Protein AF-A0A920JCT6-F1 (afdb_monomer_lite)

pLDDT: mean 88.77, std 11.72, range [46.16, 96.75]

Secondary structure (DSSP, 8-state):
-HHHHHT--GGGSS------HHHHHHHHHTTS-S------PBS-HHHHHHHHHS---PPP--SHHHHHHHHH-TTEEEEEEPTTSBTTB-S-EEEEEE-------TTS-HHHHHHHHHHHHHHHHHHHHH-TT-B-

Foldseek 3Di:
DLQVLVPHDCVVDPDDDDDDLQCQLVCCQVVVDVDDDDADKPPDPSQQCSCVNRVDDDAASDDPSSVCVQVVDVFKDKDWDDAPSHPNGRHIGIYIHGDDDDDDDPPDDPVVVVVVVVVVVVVVVVVCVVPVRIDD

Radius of gyration: 17.99 Å; chains: 1; bounding box: 40×35×46 Å

Sequence (136 aa):
MIEEALGWSRSDLKLAAELRSAETGQALCDNKIDAYFWLVGHPSGLTKETVSSCDAVIVEASGPGIAGLVRGNSFYRWANIPGGMYSGNPNDIKTFGVGATFVTSTRTSEEVIYQVVKTSSTTLTNSKNSIPHSVI

Structure (mmCIF, N/CA/C/O backbone):
data_AF-A0A920JCT6-F1
#
_entry.id   AF-A0A920JCT6-F1
#
loop_
_atom_site.group_PDB
_atom_site.id
_atom_site.type_symbol
_atom_site.label_atom_id
_atom_site.label_alt_id
_atom_site.label_comp_id
_atom_site.label_asym_id
_atom_site.label_entity_id
_atom_site.label_seq_id
_atom_site.pdbx_PDB_ins_code
_atom_site.Cartn_x
_atom_site.Cartn_y
_atom_site.Cartn_z
_atom_site.occupancy
_atom_site.B_iso_or_equiv
_atom_site.auth_seq_id
_atom_site.auth_comp_id
_atom_site.auth_asym_id
_atom_site.auth_atom_id
_atom_site.pdbx_PDB_model_num
ATOM 1 N N . MET A 1 1 ? -8.800 -9.017 -7.615 1.00 79.38 1 MET A N 1
ATOM 2 C CA . MET A 1 1 ? -9.501 -7.713 -7.458 1.00 79.38 1 MET A CA 1
ATOM 3 C C . MET A 1 1 ? -8.793 -6.636 -8.266 1.00 79.38 1 MET A C 1
ATOM 5 O O . MET A 1 1 ? -9.365 -6.135 -9.223 1.00 79.38 1 MET A O 1
ATOM 9 N N . ILE A 1 2 ? -7.547 -6.293 -7.914 1.00 87.38 2 ILE A N 1
ATOM 10 C CA . ILE A 1 2 ? -6.722 -5.370 -8.713 1.00 87.38 2 ILE A CA 1
ATOM 11 C C . ILE A 1 2 ? -6.305 -6.038 -10.024 1.00 87.38 2 ILE A C 1
ATOM 13 O O . ILE A 1 2 ? -6.304 -5.391 -11.065 1.00 87.38 2 ILE A O 1
ATOM 17 N N . GLU A 1 3 ? -6.019 -7.338 -9.981 1.00 89.88 3 GLU A N 1
ATOM 18 C CA . GLU A 1 3 ? -5.640 -8.130 -11.147 1.00 89.88 3 GLU A CA 1
ATOM 19 C C . GLU A 1 3 ? -6.756 -8.117 -12.196 1.00 89.88 3 GLU A C 1
ATOM 21 O O . GLU A 1 3 ? -6.584 -7.625 -13.306 1.00 89.88 3 GLU A O 1
ATOM 26 N N . GLU A 1 4 ? -7.962 -8.515 -11.797 1.00 89.62 4 GLU A N 1
ATOM 27 C CA . GLU A 1 4 ? -9.145 -8.482 -12.663 1.00 89.62 4 GLU A CA 1
ATOM 28 C C . GLU A 1 4 ? -9.446 -7.074 -13.194 1.00 89.62 4 GLU A C 1
ATOM 30 O O . GLU A 1 4 ? -9.732 -6.912 -14.379 1.00 89.62 4 GLU A O 1
ATOM 35 N N . ALA A 1 5 ? -9.336 -6.041 -12.347 1.00 90.12 5 ALA A N 1
ATOM 36 C CA . ALA A 1 5 ? -9.549 -4.654 -12.761 1.00 90.12 5 ALA A CA 1
ATOM 37 C C . ALA A 1 5 ? -8.558 -4.207 -13.849 1.00 90.12 5 ALA A C 1
ATOM 39 O O . ALA A 1 5 ? -8.890 -3.361 -14.676 1.00 90.12 5 ALA A O 1
ATOM 40 N N . LEU A 1 6 ? -7.355 -4.774 -13.855 1.00 90.06 6 LEU A N 1
ATOM 41 C CA . LEU A 1 6 ? -6.296 -4.497 -14.821 1.00 90.06 6 LEU A CA 1
ATOM 42 C C . LEU A 1 6 ? -6.249 -5.522 -15.973 1.00 90.06 6 LEU A C 1
ATOM 44 O O . LEU A 1 6 ? -5.401 -5.398 -16.851 1.00 90.06 6 LEU A O 1
ATOM 48 N N . GLY A 1 7 ? -7.159 -6.503 -16.004 1.00 90.94 7 GLY A N 1
ATOM 49 C CA . GLY A 1 7 ? -7.289 -7.473 -17.097 1.00 90.94 7 GLY A CA 1
ATOM 50 C C . GLY A 1 7 ? -6.297 -8.640 -17.066 1.00 90.94 7 GLY A C 1
ATOM 51 O O . GLY A 1 7 ? -6.049 -9.242 -18.106 1.00 90.94 7 GLY A O 1
ATOM 52 N N . TRP A 1 8 ? -5.738 -8.961 -15.900 1.00 91.94 8 TRP A N 1
ATOM 53 C CA . TRP A 1 8 ? -4.788 -10.058 -15.683 1.00 91.94 8 TRP A CA 1
ATOM 54 C C . TRP A 1 8 ? -5.215 -10.916 -14.485 1.00 91.94 8 TRP A C 1
ATOM 56 O O . TRP A 1 8 ? -6.183 -10.625 -13.779 1.00 91.94 8 TRP A O 1
ATOM 66 N N . SER A 1 9 ? -4.516 -12.020 -14.277 1.00 92.06 9 SER A N 1
ATOM 67 C CA . SER A 1 9 ? -4.809 -13.068 -13.308 1.00 92.06 9 SER A CA 1
ATOM 68 C C . SER A 1 9 ? -3.536 -13.518 -12.594 1.00 92.06 9 SER A C 1
ATOM 70 O O . SER A 1 9 ? -2.418 -13.238 -13.026 1.00 92.06 9 SER A O 1
ATOM 72 N N . ARG A 1 10 ? -3.680 -14.288 -11.509 1.00 89.69 10 ARG A N 1
ATOM 73 C CA . ARG A 1 10 ? -2.513 -14.835 -10.798 1.00 89.69 10 ARG A CA 1
ATOM 74 C C . ARG A 1 10 ? -1.667 -15.787 -11.651 1.00 89.69 10 ARG A C 1
ATOM 76 O O . ARG A 1 10 ? -0.486 -15.924 -11.360 1.00 89.69 10 ARG A O 1
ATOM 83 N N . SER A 1 11 ? -2.228 -16.421 -12.685 1.00 92.88 11 SER A N 1
ATOM 84 C CA . SER A 1 11 ? -1.459 -17.270 -13.610 1.00 92.88 11 SER A CA 1
ATOM 85 C C . SER A 1 11 ? -0.573 -16.484 -14.575 1.00 92.88 11 SER A C 1
ATOM 87 O O . SER A 1 11 ? 0.330 -17.071 -15.162 1.00 92.88 11 SER A O 1
ATOM 89 N N . ASP A 1 12 ? -0.793 -15.175 -14.711 1.00 93.12 12 ASP A N 1
ATOM 90 C CA . ASP A 1 12 ? 0.081 -14.298 -15.497 1.00 93.12 12 ASP A CA 1
ATOM 91 C C . ASP A 1 12 ? 1.355 -13.916 -14.719 1.00 93.12 12 ASP A C 1
ATOM 93 O O . ASP A 1 12 ? 2.314 -13.399 -15.291 1.00 93.12 12 ASP A 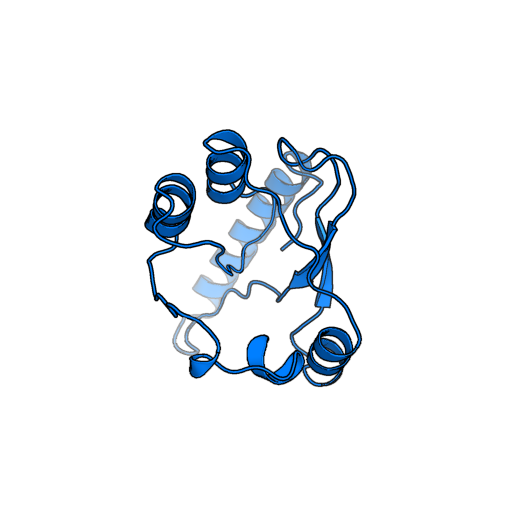O 1
ATOM 97 N N . LEU A 1 13 ? 1.391 -14.196 -13.410 1.00 91.94 13 LEU A N 1
ATOM 98 C CA . LEU A 1 13 ? 2.552 -13.994 -12.551 1.00 91.94 13 LEU A CA 1
ATOM 99 C C . LEU A 1 13 ? 3.411 -15.257 -12.504 1.00 91.94 13 LEU A C 1
ATOM 101 O O . LEU A 1 13 ? 2.918 -16.357 -12.261 1.00 91.94 13 LEU A O 1
ATOM 105 N N . LYS A 1 14 ? 4.734 -15.087 -12.610 1.00 94.44 14 LYS A N 1
ATOM 106 C CA . LYS A 1 14 ? 5.690 -16.180 -12.361 1.00 94.44 14 LYS A CA 1
ATOM 107 C C . LYS A 1 14 ? 5.576 -16.723 -10.931 1.00 94.44 14 LYS A C 1
ATOM 109 O O . LYS A 1 14 ? 5.787 -17.912 -10.701 1.00 94.44 14 LYS A O 1
ATOM 114 N N . LEU A 1 15 ? 5.271 -15.844 -9.978 1.00 92.06 15 LEU A N 1
ATOM 115 C CA . LEU A 1 15 ? 5.071 -16.168 -8.573 1.00 92.06 15 LEU A CA 1
ATOM 116 C C . LEU A 1 15 ? 4.004 -15.241 -7.982 1.00 92.06 15 LEU A C 1
ATOM 118 O O . LEU A 1 15 ? 4.175 -14.027 -7.966 1.00 92.06 15 LEU A O 1
ATOM 122 N N . ALA A 1 16 ? 2.932 -15.824 -7.450 1.00 91.75 16 ALA A N 1
ATOM 123 C CA . ALA A 1 16 ? 1.919 -15.123 -6.665 1.00 91.75 16 ALA A CA 1
ATOM 124 C C . ALA A 1 16 ? 2.055 -15.533 -5.189 1.00 91.75 16 ALA A C 1
ATOM 126 O O . ALA A 1 16 ? 1.343 -16.417 -4.712 1.00 91.75 16 ALA A O 1
ATOM 127 N N . ALA A 1 17 ? 3.035 -14.949 -4.495 1.00 91.25 17 ALA A N 1
ATOM 128 C CA . ALA A 1 17 ? 3.338 -15.283 -3.105 1.00 91.25 17 ALA A CA 1
ATOM 129 C C . ALA A 1 17 ? 2.361 -14.622 -2.118 1.00 91.25 17 ALA A C 1
ATOM 131 O O . ALA A 1 17 ? 1.936 -13.484 -2.309 1.00 91.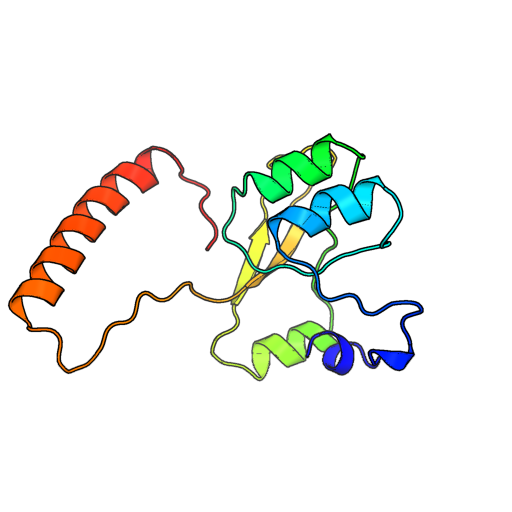25 17 ALA A O 1
ATOM 132 N N . GLU A 1 18 ? 2.068 -15.321 -1.021 1.00 91.62 18 GLU A N 1
ATOM 133 C CA . GLU A 1 18 ? 1.303 -14.799 0.114 1.00 91.62 18 GLU A CA 1
ATOM 134 C C . GLU A 1 18 ? 2.209 -14.792 1.344 1.00 91.62 18 GLU A C 1
ATOM 136 O O . GLU A 1 18 ? 2.464 -15.828 1.957 1.00 91.62 18 GLU A O 1
ATOM 141 N N . LEU A 1 19 ? 2.752 -13.617 1.660 1.00 93.31 19 LEU A N 1
ATOM 142 C CA . LEU A 1 19 ? 3.701 -13.418 2.753 1.00 93.31 19 LEU A CA 1
ATOM 143 C C . LEU A 1 19 ? 3.075 -12.567 3.849 1.00 93.31 19 LEU A C 1
ATOM 145 O O . LEU A 1 19 ? 2.161 -11.774 3.602 1.00 93.31 19 LEU A O 1
ATOM 149 N N . ARG A 1 20 ? 3.592 -12.687 5.072 1.00 92.94 20 ARG A N 1
ATOM 150 C CA . ARG A 1 20 ? 3.200 -11.763 6.135 1.00 92.94 20 ARG A CA 1
ATOM 151 C C . ARG A 1 20 ? 3.769 -10.383 5.833 1.00 92.94 20 ARG A C 1
ATOM 153 O O . ARG A 1 20 ? 4.887 -10.250 5.353 1.00 92.94 20 ARG A O 1
ATOM 160 N N . SER A 1 21 ? 3.035 -9.352 6.231 1.00 89.62 21 SER A N 1
ATOM 161 C CA . SER A 1 21 ? 3.446 -7.945 6.183 1.00 89.62 21 SER A CA 1
ATOM 162 C C . SER A 1 21 ? 4.892 -7.678 6.635 1.00 89.62 21 SER A C 1
ATOM 164 O O . SER A 1 21 ? 5.588 -6.874 6.028 1.00 89.62 21 SER A O 1
ATOM 166 N N . ALA A 1 22 ? 5.360 -8.354 7.686 1.00 90.88 22 ALA A N 1
ATOM 167 C CA . ALA A 1 22 ? 6.720 -8.181 8.202 1.00 90.88 22 ALA A CA 1
ATOM 168 C C . ALA A 1 22 ? 7.814 -8.810 7.311 1.00 90.88 22 ALA A C 1
ATOM 170 O O . ALA A 1 22 ? 8.989 -8.520 7.488 1.00 90.88 22 ALA A O 1
ATOM 171 N N . GLU A 1 23 ? 7.444 -9.681 6.373 1.00 94.06 23 GLU A N 1
ATOM 172 C CA . GLU A 1 23 ? 8.364 -10.452 5.529 1.00 94.06 23 GLU A CA 1
ATOM 173 C C . GLU A 1 23 ? 8.483 -9.856 4.116 1.00 94.06 23 GLU A C 1
ATOM 175 O O . GLU A 1 23 ? 9.486 -10.081 3.439 1.00 94.06 23 GLU A O 1
ATOM 180 N N . THR A 1 24 ? 7.484 -9.089 3.656 1.00 94.19 24 THR A N 1
ATOM 181 C CA . THR A 1 24 ? 7.408 -8.603 2.265 1.00 94.19 24 THR A CA 1
ATOM 182 C C . THR A 1 24 ? 8.538 -7.648 1.904 1.00 94.19 24 THR A C 1
ATOM 184 O O . THR A 1 24 ? 9.085 -7.757 0.810 1.00 94.19 24 THR A O 1
ATOM 187 N N . GLY A 1 25 ? 8.920 -6.747 2.817 1.00 94.75 25 GLY A N 1
ATOM 188 C CA . GLY A 1 25 ? 10.013 -5.799 2.583 1.00 94.75 25 GLY A CA 1
ATOM 189 C C . GLY A 1 25 ? 11.348 -6.509 2.358 1.00 94.75 25 GLY A C 1
ATOM 190 O O . GLY A 1 25 ? 12.024 -6.260 1.364 1.00 94.75 25 GLY A O 1
ATOM 191 N N . GLN A 1 26 ? 11.678 -7.478 3.219 1.00 95.38 26 GLN A N 1
ATOM 192 C CA . GLN A 1 26 ? 12.888 -8.284 3.057 1.00 95.38 26 GLN A CA 1
ATOM 193 C C . GLN A 1 26 ? 12.824 -9.161 1.804 1.00 95.38 26 GLN A C 1
ATOM 195 O O . GLN A 1 26 ? 13.813 -9.275 1.092 1.00 95.38 26 GLN A O 1
ATOM 200 N N . ALA A 1 27 ? 11.674 -9.772 1.504 1.00 96.69 27 ALA A N 1
ATOM 201 C CA . ALA A 1 27 ? 11.521 -10.585 0.300 1.00 96.69 27 ALA A CA 1
ATOM 202 C C . ALA A 1 27 ? 11.737 -9.768 -0.984 1.00 96.69 27 ALA A C 1
ATOM 204 O O . ALA A 1 27 ? 12.341 -10.284 -1.925 1.00 96.69 27 ALA A O 1
ATOM 205 N N . LEU A 1 28 ? 11.283 -8.510 -1.010 1.00 96.56 28 LEU A N 1
ATOM 206 C CA . LEU A 1 28 ? 11.559 -7.582 -2.105 1.00 96.56 28 LEU A CA 1
ATOM 207 C C . LEU A 1 28 ? 13.059 -7.274 -2.187 1.00 96.56 28 LEU A C 1
ATOM 209 O O . LEU A 1 28 ? 13.666 -7.470 -3.235 1.00 96.56 28 LEU A O 1
ATOM 213 N N . CYS A 1 29 ? 13.678 -6.869 -1.076 1.00 95.88 29 CYS A N 1
ATOM 214 C CA . CYS A 1 29 ? 15.097 -6.507 -1.061 1.00 95.88 29 CYS A CA 1
ATOM 215 C C . CYS A 1 29 ? 16.043 -7.689 -1.357 1.00 95.88 29 CYS A C 1
ATOM 217 O O . CYS A 1 29 ? 17.113 -7.495 -1.929 1.00 95.88 29 CYS A O 1
ATOM 219 N N . ASP A 1 30 ? 15.637 -8.917 -1.029 1.00 96.69 30 ASP A N 1
ATOM 220 C CA . ASP A 1 30 ? 16.353 -10.156 -1.363 1.00 96.69 30 ASP A CA 1
ATOM 221 C C . ASP A 1 30 ? 16.138 -10.608 -2.823 1.00 96.69 30 ASP A C 1
ATOM 223 O O . ASP A 1 30 ? 16.661 -11.652 -3.218 1.00 96.69 30 ASP A O 1
ATOM 227 N N . ASN A 1 31 ? 15.35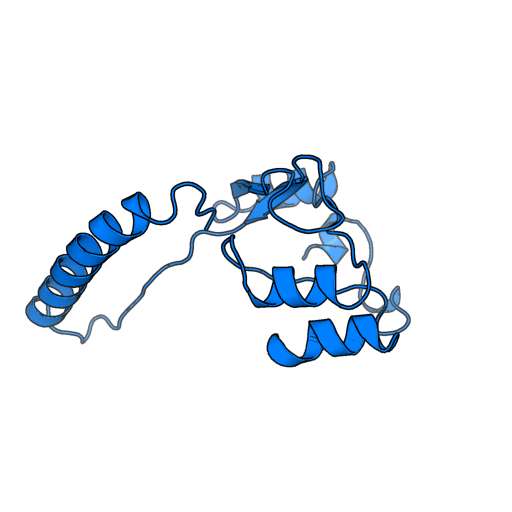2 -9.879 -3.624 1.00 95.19 31 ASN A N 1
ATOM 228 C CA . ASN A 1 31 ? 14.936 -10.257 -4.983 1.00 95.19 31 ASN A CA 1
ATOM 229 C C . ASN A 1 31 ? 14.173 -11.596 -5.051 1.00 95.19 31 ASN A C 1
ATOM 231 O O . ASN A 1 31 ? 14.241 -12.322 -6.044 1.00 95.19 31 ASN A O 1
ATOM 235 N N . LYS A 1 32 ? 13.446 -11.956 -3.985 1.00 96.69 32 LYS A N 1
ATOM 236 C CA . LYS A 1 32 ? 12.556 -13.133 -3.974 1.00 96.69 32 LYS A CA 1
ATOM 237 C C . LYS A 1 32 ? 11.206 -12.834 -4.626 1.00 96.69 32 LYS A C 1
ATOM 239 O O . LYS A 1 32 ? 10.550 -13.756 -5.105 1.00 96.69 32 LYS A O 1
ATOM 244 N N . ILE A 1 33 ? 10.795 -11.568 -4.615 1.00 96.44 33 ILE A N 1
ATOM 245 C CA . ILE A 1 33 ? 9.612 -11.034 -5.295 1.00 96.44 33 ILE A CA 1
ATOM 246 C C . ILE A 1 33 ? 9.977 -9.711 -5.969 1.00 96.44 33 ILE A C 1
ATOM 248 O O . ILE A 1 33 ? 10.843 -8.997 -5.474 1.00 96.44 33 ILE A O 1
ATOM 252 N N . ASP A 1 34 ? 9.287 -9.374 -7.057 1.00 95.19 34 ASP A N 1
ATOM 253 C CA . ASP A 1 34 ? 9.536 -8.134 -7.808 1.00 95.19 34 ASP A CA 1
ATOM 254 C C . ASP A 1 34 ? 8.683 -6.954 -7.309 1.00 95.19 34 ASP A C 1
ATOM 256 O O . ASP A 1 34 ? 9.031 -5.791 -7.490 1.00 95.19 34 ASP A O 1
ATOM 260 N N . ALA A 1 35 ? 7.538 -7.252 -6.690 1.00 93.88 35 ALA A N 1
ATOM 261 C CA . ALA A 1 35 ? 6.607 -6.275 -6.139 1.00 93.88 35 ALA A CA 1
ATOM 262 C C . ALA A 1 35 ? 5.698 -6.935 -5.096 1.00 93.88 35 ALA A C 1
ATOM 264 O O . ALA A 1 35 ? 5.503 -8.152 -5.096 1.00 93.88 35 ALA A O 1
ATOM 265 N N . TYR A 1 36 ? 5.088 -6.124 -4.234 1.00 93.44 36 TYR A N 1
ATOM 266 C CA . TYR A 1 36 ? 4.010 -6.569 -3.357 1.00 93.44 36 TYR A CA 1
ATOM 267 C C . TYR A 1 36 ? 2.913 -5.512 -3.263 1.00 93.44 36 TYR A C 1
ATOM 269 O O . TYR A 1 36 ? 3.155 -4.314 -3.396 1.00 93.44 36 TYR A O 1
ATOM 277 N N . PHE A 1 37 ? 1.694 -5.980 -3.008 1.00 90.44 37 PHE A N 1
ATOM 278 C CA . PHE A 1 37 ? 0.557 -5.135 -2.678 1.00 90.44 37 PHE A CA 1
ATOM 279 C C . PHE A 1 37 ? 0.276 -5.217 -1.181 1.00 90.44 37 PHE A C 1
ATOM 281 O O . PHE A 1 37 ? 0.355 -6.286 -0.577 1.00 90.44 37 PHE A O 1
ATOM 288 N N . TRP A 1 38 ? -0.066 -4.086 -0.578 1.00 88.81 38 TRP A N 1
ATOM 289 C CA . TRP A 1 38 ? -0.305 -3.991 0.853 1.00 88.81 38 TRP A CA 1
ATOM 290 C C . TRP A 1 38 ? -1.229 -2.791 1.123 1.00 88.81 38 TRP A C 1
ATOM 292 O O . TRP A 1 38 ? -1.108 -1.752 0.474 1.00 88.81 38 TRP A O 1
ATOM 302 N N . LEU A 1 39 ? -2.139 -2.919 2.092 1.00 89.38 39 LEU A N 1
ATOM 303 C CA . LEU A 1 39 ? -3.041 -1.849 2.536 1.00 89.38 39 LEU A CA 1
ATOM 304 C C . LEU A 1 39 ? -2.595 -1.339 3.914 1.00 89.38 39 LEU A C 1
ATOM 306 O O . LEU A 1 39 ? -2.580 -2.111 4.872 1.00 89.38 39 LEU A O 1
ATOM 310 N N . VAL A 1 40 ? -2.263 -0.050 4.034 1.00 91.06 40 VAL A N 1
ATOM 311 C CA . VAL A 1 40 ? -1.947 0.603 5.321 1.00 91.06 40 VAL A CA 1
ATOM 312 C C . VAL A 1 40 ? -2.284 2.078 5.298 1.00 91.06 40 VAL A C 1
ATOM 314 O O . VAL A 1 40 ? -2.277 2.705 4.243 1.00 91.06 40 VAL A O 1
ATOM 317 N N . GLY A 1 41 ? -2.461 2.629 6.496 1.00 90.88 41 GLY A N 1
ATOM 318 C CA . GLY A 1 41 ? -2.367 4.062 6.704 1.00 90.88 41 GLY A CA 1
ATOM 319 C C . GLY A 1 41 ? -0.923 4.579 6.645 1.00 90.88 41 GLY A C 1
ATOM 320 O O . GLY A 1 41 ? 0.027 3.941 7.104 1.00 90.88 41 GLY A O 1
ATOM 321 N N . HIS A 1 42 ? -0.765 5.777 6.108 1.00 91.81 42 HIS A N 1
ATOM 322 C CA . HIS A 1 42 ? 0.491 6.506 6.047 1.00 91.81 42 HIS A CA 1
ATOM 323 C C . HIS A 1 42 ? 0.530 7.605 7.122 1.00 91.81 42 HIS A C 1
ATOM 325 O O . HIS A 1 42 ? -0.507 8.210 7.391 1.00 91.81 42 HIS A O 1
ATOM 331 N N . PRO A 1 43 ? 1.697 7.898 7.734 1.00 93.00 43 PRO A N 1
ATOM 332 C CA . PRO A 1 43 ? 2.993 7.260 7.501 1.00 93.00 43 PRO A CA 1
ATOM 333 C C . PRO A 1 43 ? 3.085 5.845 8.105 1.00 93.00 43 PRO A C 1
ATOM 335 O O . PRO A 1 43 ? 2.618 5.580 9.207 1.00 93.00 43 PRO A O 1
ATOM 338 N N . SER A 1 44 ? 3.756 4.952 7.379 1.00 91.56 44 SER A N 1
ATOM 339 C CA . SER A 1 44 ? 4.004 3.547 7.735 1.00 91.56 44 SER A CA 1
ATOM 340 C C . SER A 1 44 ? 5.499 3.281 7.921 1.00 91.56 44 SER A C 1
ATOM 342 O O . SER A 1 44 ? 6.297 3.557 7.019 1.00 91.56 44 SER A O 1
ATOM 344 N N . GLY A 1 45 ? 5.866 2.720 9.079 1.00 91.75 45 GLY A N 1
ATOM 345 C CA . GLY A 1 45 ? 7.244 2.344 9.406 1.00 91.75 45 GLY A CA 1
ATOM 346 C C . GLY A 1 45 ? 7.801 1.272 8.470 1.00 91.75 45 GLY A C 1
ATOM 347 O O . GLY A 1 45 ? 8.893 1.446 7.944 1.00 91.75 45 GLY A O 1
ATOM 348 N N . LEU A 1 46 ? 7.013 0.233 8.174 1.00 90.50 46 LEU A N 1
ATOM 349 C CA . LEU A 1 46 ? 7.420 -0.852 7.271 1.00 90.50 46 LEU A CA 1
ATOM 350 C C . LEU A 1 46 ? 7.599 -0.374 5.823 1.00 90.50 46 LEU A C 1
ATOM 352 O O . LEU A 1 46 ? 8.518 -0.809 5.131 1.00 90.50 46 LEU A O 1
ATOM 356 N N . THR A 1 47 ? 6.771 0.575 5.372 1.00 93.81 47 THR A N 1
ATOM 357 C CA . THR A 1 47 ? 6.965 1.214 4.062 1.00 93.81 47 THR A CA 1
ATOM 358 C C . THR A 1 47 ? 8.264 2.015 4.049 1.00 93.81 47 THR A C 1
ATOM 360 O O . THR A 1 47 ? 9.041 1.886 3.110 1.00 93.81 47 THR A O 1
ATOM 363 N N . LYS A 1 48 ? 8.537 2.793 5.108 1.00 93.88 48 LYS A N 1
ATOM 364 C CA . LYS A 1 48 ? 9.774 3.577 5.231 1.00 93.88 48 LYS A CA 1
ATOM 365 C C . LYS A 1 48 ? 11.018 2.692 5.257 1.00 93.88 48 LYS A C 1
ATOM 367 O O . LYS A 1 48 ? 12.014 3.043 4.633 1.00 93.88 48 LYS A O 1
ATOM 372 N N . GLU A 1 49 ? 10.965 1.580 5.975 1.00 92.50 49 GLU A N 1
ATOM 373 C CA . GLU A 1 49 ? 12.055 0.610 6.034 1.00 92.50 49 GLU A CA 1
ATOM 374 C C . GLU A 1 49 ? 12.331 0.024 4.647 1.00 92.50 49 GLU A C 1
ATOM 376 O O . GLU A 1 49 ? 13.441 0.150 4.144 1.00 92.50 49 GLU A O 1
ATOM 381 N N . THR A 1 50 ? 11.305 -0.502 3.976 1.00 93.25 50 THR A N 1
ATOM 382 C CA . THR A 1 50 ? 11.462 -1.161 2.670 1.00 93.25 50 THR A CA 1
ATOM 383 C C . THR A 1 50 ? 12.065 -0.233 1.611 1.00 93.25 50 THR A C 1
ATOM 385 O O . THR A 1 50 ? 13.061 -0.578 0.979 1.00 93.25 50 THR A O 1
ATOM 388 N N . VAL A 1 51 ? 11.508 0.972 1.445 1.00 93.88 51 VAL A N 1
ATOM 389 C CA . VAL A 1 51 ? 11.989 1.944 0.440 1.00 93.88 51 VAL A CA 1
ATOM 390 C C . VAL A 1 51 ? 13.391 2.480 0.741 1.00 93.88 51 VAL A C 1
ATOM 392 O O . VAL A 1 51 ? 14.068 2.938 -0.169 1.00 93.88 51 VAL A O 1
ATOM 395 N N . SER A 1 52 ? 13.845 2.420 1.999 1.00 92.50 52 SER A N 1
ATOM 396 C CA . SER A 1 52 ? 15.192 2.872 2.381 1.00 92.50 52 SER A CA 1
ATOM 397 C C . SER A 1 52 ? 16.240 1.757 2.314 1.00 92.50 52 SER A C 1
ATOM 399 O O . SER A 1 52 ? 17.423 2.055 2.191 1.00 92.50 52 SER A O 1
ATOM 401 N N . SER A 1 53 ? 15.830 0.491 2.428 1.00 93.44 53 SER A N 1
ATOM 402 C CA . SER A 1 53 ? 16.746 -0.657 2.487 1.00 93.44 53 SER A CA 1
ATOM 403 C C . SER A 1 53 ? 17.231 -1.127 1.115 1.00 93.44 53 SER A C 1
ATOM 405 O O . SER A 1 53 ? 18.334 -1.658 1.016 1.00 93.44 53 SER A O 1
ATOM 407 N N . CYS A 1 54 ? 16.421 -0.967 0.067 1.00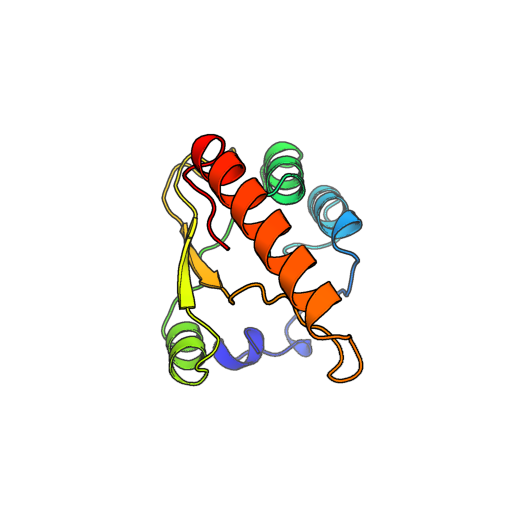 92.56 54 CYS A N 1
ATOM 408 C CA . CYS A 1 54 ? 16.755 -1.453 -1.276 1.00 92.56 54 CYS A CA 1
ATOM 409 C C . CYS A 1 54 ? 16.238 -0.554 -2.409 1.00 92.56 54 CYS A C 1
ATOM 411 O O . CYS A 1 54 ? 15.956 -1.045 -3.498 1.00 92.56 54 CYS A O 1
ATOM 413 N N . ASP A 1 55 ? 16.088 0.749 -2.147 1.00 87.75 55 ASP A N 1
ATOM 414 C CA . ASP A 1 55 ? 15.643 1.756 -3.126 1.00 87.75 55 ASP A CA 1
ATOM 415 C C . ASP A 1 55 ? 14.321 1.402 -3.836 1.00 87.75 55 ASP A C 1
ATOM 417 O O . ASP A 1 55 ? 14.084 1.757 -4.993 1.00 87.75 55 ASP A O 1
ATOM 421 N N . ALA A 1 56 ? 13.430 0.696 -3.132 1.00 92.50 56 ALA A N 1
ATOM 422 C CA . ALA A 1 56 ? 12.110 0.378 -3.650 1.00 92.50 56 ALA A CA 1
ATOM 423 C C . ALA A 1 56 ? 11.288 1.659 -3.874 1.00 92.50 56 ALA A C 1
ATOM 425 O O . ALA A 1 56 ? 11.302 2.592 -3.067 1.00 92.50 56 ALA A O 1
ATOM 426 N N . VAL A 1 57 ? 10.510 1.675 -4.953 1.00 93.12 57 VAL A N 1
ATOM 427 C CA . VAL A 1 57 ? 9.601 2.777 -5.289 1.00 93.12 57 VAL A CA 1
ATOM 428 C C . VAL A 1 57 ? 8.155 2.376 -5.044 1.00 93.12 57 VAL A C 1
ATOM 430 O O . VAL A 1 57 ? 7.785 1.206 -5.152 1.00 93.12 57 VAL A O 1
ATOM 433 N N . ILE A 1 58 ? 7.317 3.355 -4.722 1.00 95.12 58 ILE A N 1
ATOM 434 C CA . ILE A 1 58 ? 5.879 3.156 -4.591 1.00 95.12 58 ILE A CA 1
ATOM 435 C C . ILE A 1 58 ? 5.249 3.453 -5.954 1.00 95.12 58 ILE A C 1
ATOM 437 O O . ILE A 1 58 ? 5.455 4.515 -6.537 1.00 95.12 58 ILE A O 1
ATOM 441 N N . VAL A 1 59 ? 4.480 2.497 -6.471 1.00 94.31 59 VAL A N 1
ATOM 442 C CA . VAL A 1 59 ? 3.837 2.612 -7.784 1.00 94.31 59 VAL A CA 1
ATOM 443 C C . VAL A 1 59 ? 2.434 3.196 -7.632 1.00 94.31 59 VAL A C 1
ATOM 445 O O . VAL A 1 59 ? 1.676 2.805 -6.744 1.00 94.31 59 VAL A O 1
ATOM 448 N N . GLU A 1 60 ? 2.087 4.128 -8.519 1.00 94.69 60 GLU A N 1
ATOM 449 C CA . GLU A 1 60 ? 0.747 4.707 -8.602 1.00 94.69 60 GLU A CA 1
ATOM 450 C C . GLU A 1 60 ? -0.304 3.622 -8.891 1.00 94.69 60 GLU A C 1
ATOM 452 O O . GLU A 1 60 ? -0.185 2.867 -9.857 1.00 94.69 60 GLU A O 1
ATOM 457 N N . ALA A 1 61 ? -1.368 3.566 -8.087 1.00 93.50 61 ALA A N 1
ATOM 458 C CA . ALA A 1 61 ? -2.494 2.664 -8.317 1.00 93.50 61 ALA A CA 1
ATOM 459 C C . ALA A 1 61 ? -3.669 3.455 -8.905 1.00 93.50 61 ALA A C 1
ATOM 461 O O . ALA A 1 61 ? -4.556 3.929 -8.189 1.00 93.50 61 ALA A O 1
ATOM 462 N N . SER A 1 62 ? -3.663 3.629 -10.227 1.00 92.75 62 SER A N 1
ATOM 463 C CA . SER A 1 62 ? -4.675 4.401 -10.951 1.00 92.75 62 SER A CA 1
ATOM 464 C C . SER A 1 62 ? -4.997 3.795 -12.329 1.00 92.75 62 SER A C 1
ATOM 466 O O . SER A 1 62 ? -4.701 2.634 -12.603 1.00 92.75 62 SER A O 1
ATOM 468 N N . GLY A 1 63 ? -5.685 4.554 -13.185 1.00 93.94 63 GLY A N 1
ATOM 469 C CA . GLY A 1 63 ? -6.084 4.133 -14.528 1.00 93.94 63 GLY A CA 1
ATOM 470 C C . GLY A 1 63 ? -7.543 3.670 -14.633 1.00 93.94 63 GLY A C 1
ATOM 471 O O . GLY A 1 63 ? -8.257 3.616 -13.627 1.00 93.94 63 GLY A O 1
ATOM 472 N N . PRO A 1 64 ? -8.029 3.362 -15.852 1.00 95.25 64 PRO A N 1
ATOM 473 C CA . PRO A 1 64 ? -9.446 3.080 -16.104 1.00 95.25 64 PRO A CA 1
ATOM 474 C C . PRO A 1 64 ? -9.991 1.888 -15.310 1.00 95.25 64 PRO A C 1
ATOM 476 O O . PRO A 1 64 ? -11.101 1.963 -14.783 1.00 95.25 64 PRO A O 1
ATOM 479 N N . GLY A 1 65 ? -9.191 0.825 -15.186 1.00 94.88 65 GLY A N 1
ATOM 480 C CA . GLY A 1 65 ? -9.526 -0.375 -14.422 1.00 94.88 65 GLY A CA 1
ATOM 481 C C . GLY A 1 65 ? -9.729 -0.089 -12.938 1.00 94.88 65 GLY A C 1
ATOM 482 O O . GLY A 1 65 ? -10.797 -0.346 -12.382 1.00 94.88 65 GLY A O 1
ATOM 483 N N . ILE A 1 66 ? -8.736 0.551 -12.314 1.00 95.31 66 ILE A N 1
ATOM 484 C CA . ILE A 1 66 ? -8.805 0.973 -10.910 1.00 95.31 66 ILE A CA 1
ATOM 485 C C . ILE A 1 66 ? -9.928 1.989 -10.691 1.00 95.31 66 ILE A C 1
ATOM 487 O O . ILE A 1 66 ? -10.666 1.894 -9.715 1.00 95.31 66 ILE A O 1
ATOM 491 N N . ALA A 1 67 ? -10.137 2.927 -11.614 1.00 95.94 67 ALA A N 1
ATOM 492 C CA . ALA A 1 67 ? -11.252 3.865 -11.522 1.00 95.94 67 ALA A CA 1
ATOM 493 C C . ALA A 1 67 ? -12.616 3.164 -11.588 1.00 95.94 67 ALA A C 1
ATOM 495 O O . ALA A 1 67 ? -13.545 3.562 -10.881 1.00 95.94 67 ALA A O 1
ATOM 496 N N . GLY A 1 68 ? -12.738 2.108 -12.396 1.00 95.75 68 GLY A N 1
ATOM 497 C CA . GLY A 1 68 ? -13.890 1.211 -12.391 1.00 95.75 68 GLY A CA 1
ATOM 498 C C . GLY A 1 68 ? -14.070 0.518 -11.041 1.00 95.75 68 GLY A C 1
ATOM 499 O O . GLY A 1 68 ? -15.168 0.565 -10.487 1.00 95.75 68 GLY A O 1
ATOM 500 N N . LEU A 1 69 ? -12.990 -0.036 -10.483 1.00 94.25 69 LEU A N 1
ATOM 501 C CA . LEU A 1 69 ? -12.983 -0.696 -9.176 1.00 94.25 69 LEU A CA 1
ATOM 502 C C .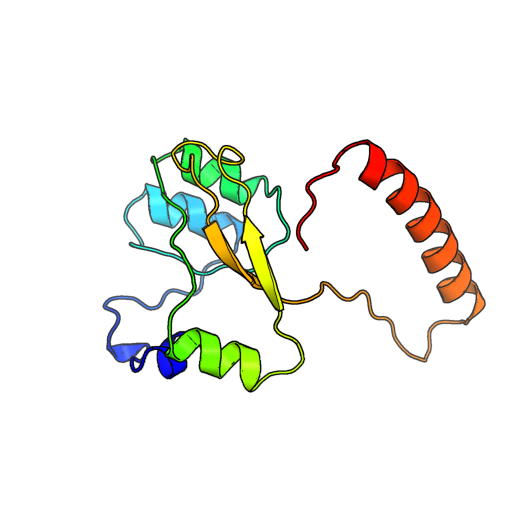 LEU A 1 69 ? -13.437 0.251 -8.055 1.00 94.25 69 LEU A C 1
ATOM 504 O O . LEU A 1 69 ? -14.327 -0.103 -7.284 1.00 94.25 69 LEU A O 1
ATOM 508 N N . VAL A 1 70 ? -12.885 1.465 -7.990 1.00 95.31 70 VAL A N 1
ATOM 509 C CA . VAL A 1 70 ? -13.238 2.467 -6.971 1.00 95.31 70 VAL A CA 1
ATOM 510 C C . VAL A 1 70 ? -14.692 2.921 -7.124 1.00 95.31 70 VAL A C 1
ATOM 512 O O . VAL A 1 70 ? -15.413 3.022 -6.137 1.00 95.31 70 VAL A O 1
ATOM 515 N N . ARG A 1 71 ? -15.165 3.156 -8.353 1.00 95.75 71 ARG A N 1
ATOM 516 C CA . ARG A 1 71 ? -16.554 3.578 -8.610 1.00 95.75 71 ARG A CA 1
ATOM 517 C C . ARG A 1 71 ? -17.574 2.477 -8.312 1.00 95.75 71 ARG A C 1
ATOM 519 O O . ARG A 1 71 ? -18.676 2.786 -7.871 1.00 95.75 71 ARG A O 1
ATOM 526 N N . GLY A 1 72 ? -17.225 1.219 -8.571 1.00 95.44 72 GLY A N 1
ATOM 527 C CA . GLY A 1 72 ? -18.105 0.070 -8.350 1.00 95.44 72 GLY A CA 1
ATOM 528 C C . GLY A 1 72 ? -18.257 -0.332 -6.882 1.00 95.44 72 GLY A C 1
ATOM 529 O O . GLY A 1 72 ? -19.160 -1.097 -6.560 1.00 95.44 72 GLY A O 1
ATOM 530 N N . ASN A 1 73 ? -17.402 0.177 -5.988 1.00 94.19 73 ASN A N 1
ATOM 531 C CA . ASN A 1 73 ? -17.310 -0.284 -4.606 1.00 94.19 73 ASN A CA 1
ATOM 532 C C . ASN A 1 73 ? -17.305 0.894 -3.625 1.00 94.19 73 ASN A C 1
ATOM 534 O O . ASN A 1 73 ? -16.316 1.611 -3.474 1.00 94.19 73 ASN A O 1
ATOM 538 N N . SER A 1 74 ? -18.406 1.060 -2.888 1.00 92.81 74 SER A N 1
ATOM 539 C CA . SER A 1 74 ? -18.651 2.206 -1.998 1.00 92.81 74 SER A CA 1
ATOM 540 C C . SER A 1 74 ? -17.741 2.288 -0.768 1.00 92.81 74 SER A C 1
ATOM 542 O O . SER A 1 74 ? -17.834 3.261 -0.018 1.00 92.81 74 SER A O 1
ATOM 544 N N . PHE A 1 75 ? -16.852 1.322 -0.552 1.00 90.44 75 PHE A N 1
ATOM 545 C CA . PHE A 1 75 ? -15.858 1.318 0.523 1.00 90.44 75 PHE A CA 1
ATOM 546 C C . PHE A 1 75 ? -14.474 1.819 0.082 1.00 90.44 75 PHE A C 1
ATOM 548 O O . PHE A 1 75 ? -13.666 2.155 0.945 1.00 90.44 75 PHE A O 1
ATOM 555 N N . TYR A 1 76 ? -14.206 1.933 -1.225 1.00 93.75 76 TYR A N 1
ATOM 556 C CA . TYR A 1 76 ? -12.949 2.494 -1.724 1.00 93.75 76 TYR A CA 1
ATOM 557 C C . TYR A 1 76 ? -13.005 4.013 -1.865 1.00 93.75 76 TYR A C 1
ATOM 559 O O . TYR A 1 76 ? -14.020 4.590 -2.263 1.00 93.75 76 TYR A O 1
ATOM 567 N N . ARG A 1 77 ? -11.899 4.685 -1.557 1.00 93.44 77 ARG A N 1
ATOM 568 C CA . ARG A 1 77 ? -11.732 6.135 -1.722 1.00 93.44 77 ARG A CA 1
ATOM 569 C C . ARG A 1 77 ? -10.406 6.421 -2.404 1.00 93.44 77 ARG A C 1
ATOM 571 O O . ARG A 1 77 ? -9.425 5.739 -2.136 1.00 93.44 77 ARG A O 1
ATOM 578 N N . TRP A 1 78 ? -10.379 7.439 -3.259 1.00 94.88 78 TRP A N 1
ATOM 579 C CA . TRP A 1 78 ? -9.117 7.978 -3.758 1.00 94.88 78 TRP A CA 1
ATOM 580 C C . TRP A 1 78 ? -8.333 8.622 -2.614 1.00 94.88 78 TRP A C 1
ATOM 582 O O . TRP A 1 78 ? -8.920 9.281 -1.755 1.00 94.88 78 TRP A O 1
ATOM 592 N N . ALA A 1 79 ? -7.020 8.446 -2.640 1.00 93.88 79 ALA A N 1
ATOM 593 C CA . ALA A 1 79 ? -6.076 9.010 -1.692 1.00 93.88 79 ALA A CA 1
ATOM 594 C C . ALA A 1 79 ? -4.791 9.416 -2.424 1.00 93.88 79 ALA A C 1
ATOM 596 O O . ALA A 1 79 ? -4.480 8.890 -3.492 1.00 93.88 79 ALA A O 1
ATOM 597 N N . ASN A 1 80 ? -4.036 10.335 -1.828 1.00 94.62 80 ASN A N 1
ATOM 598 C CA . ASN A 1 80 ? -2.694 10.679 -2.282 1.00 94.62 80 ASN A CA 1
ATOM 599 C C . ASN A 1 80 ? -1.720 10.416 -1.139 1.00 94.62 80 ASN A C 1
ATOM 601 O O . ASN A 1 80 ? -1.956 10.871 -0.019 1.00 94.62 80 ASN A O 1
ATOM 605 N N . ILE A 1 81 ? -0.632 9.707 -1.426 1.00 94.75 81 ILE A N 1
ATOM 606 C CA . ILE A 1 81 ? 0.529 9.647 -0.538 1.00 94.75 81 ILE A CA 1
ATOM 607 C C . ILE A 1 81 ? 1.362 10.900 -0.839 1.00 94.75 81 ILE A C 1
ATOM 609 O O . ILE A 1 81 ? 1.792 11.045 -1.986 1.00 94.75 81 ILE A O 1
ATOM 613 N N . PRO A 1 82 ? 1.571 11.810 0.132 1.00 94.62 82 PRO A N 1
ATOM 614 C CA . PRO A 1 82 ? 2.344 13.025 -0.099 1.00 94.62 82 PRO A CA 1
ATOM 615 C C . PRO A 1 82 ? 3.780 12.732 -0.547 1.00 94.62 82 PRO A C 1
ATOM 617 O O . PRO A 1 82 ? 4.465 11.885 0.039 1.00 94.62 82 PRO A O 1
ATOM 620 N N . GLY A 1 83 ? 4.248 13.470 -1.547 1.00 94.94 83 GLY A N 1
ATOM 621 C CA . GLY A 1 83 ? 5.624 13.428 -2.019 1.00 94.94 83 GLY A CA 1
ATOM 622 C C . GLY A 1 83 ? 6.621 13.806 -0.927 1.00 94.94 83 GLY A C 1
ATOM 623 O O . GLY A 1 83 ? 6.342 14.616 -0.041 1.00 94.94 83 GLY A O 1
ATOM 624 N N . GLY A 1 84 ? 7.792 13.171 -0.950 1.00 93.50 84 GLY A N 1
ATOM 625 C CA . GLY A 1 84 ? 8.840 13.375 0.052 1.00 93.50 84 GLY A CA 1
ATOM 626 C C . GLY A 1 84 ? 8.575 12.691 1.397 1.00 93.50 84 GLY A C 1
ATOM 627 O O . GLY A 1 84 ? 9.439 12.727 2.271 1.00 93.50 84 GLY A O 1
ATOM 628 N N . MET A 1 85 ? 7.429 12.018 1.574 1.00 93.75 85 MET A N 1
ATOM 629 C CA . MET A 1 85 ? 7.161 11.207 2.769 1.00 93.75 85 MET A CA 1
ATOM 630 C C . MET A 1 85 ? 8.122 10.012 2.890 1.00 93.75 85 MET A C 1
ATOM 632 O O . MET A 1 85 ? 8.461 9.592 3.999 1.00 93.75 85 MET A O 1
ATOM 636 N N . TYR A 1 86 ? 8.567 9.477 1.753 1.00 94.75 86 TYR A N 1
ATOM 637 C CA . TYR A 1 86 ? 9.419 8.298 1.650 1.00 94.75 86 TYR A CA 1
ATOM 638 C C . TYR A 1 86 ? 10.642 8.578 0.774 1.00 94.75 86 TYR A C 1
ATOM 640 O O . TYR A 1 86 ? 10.543 9.286 -0.229 1.00 94.75 86 TYR A O 1
ATOM 648 N N . SER A 1 87 ? 11.793 7.997 1.137 1.00 92.19 87 SER A N 1
ATOM 649 C CA . SER A 1 87 ? 13.006 8.072 0.311 1.00 92.19 87 SER A CA 1
ATOM 650 C C . SER A 1 87 ? 12.725 7.539 -1.096 1.00 92.19 87 SER A C 1
ATOM 652 O O . SER A 1 87 ? 11.905 6.637 -1.256 1.00 92.19 87 SER A O 1
ATOM 654 N N . GLY A 1 88 ? 13.339 8.136 -2.119 1.00 90.62 88 GLY A N 1
ATOM 655 C CA . GLY A 1 88 ? 13.133 7.749 -3.521 1.00 90.62 88 GLY A CA 1
ATOM 656 C C . GLY A 1 88 ? 11.765 8.116 -4.118 1.00 90.62 88 GLY A C 1
ATOM 657 O O . GLY A 1 88 ? 11.543 7.876 -5.300 1.00 90.62 88 GLY A O 1
ATOM 658 N N . ASN A 1 89 ? 10.859 8.733 -3.348 1.00 92.75 89 ASN A N 1
ATOM 659 C CA . ASN A 1 89 ? 9.489 9.046 -3.770 1.00 92.75 89 ASN A CA 1
ATOM 660 C C . ASN A 1 89 ? 9.185 10.551 -3.573 1.00 92.75 89 ASN A C 1
ATOM 662 O O . ASN A 1 89 ? 8.474 10.927 -2.638 1.00 92.75 89 ASN A O 1
ATOM 666 N N . PRO A 1 90 ? 9.758 11.448 -4.406 1.00 94.19 90 PRO A N 1
ATOM 667 C CA . PRO A 1 90 ? 9.673 12.898 -4.195 1.00 94.19 90 PRO A CA 1
ATOM 668 C C . PRO A 1 90 ? 8.320 13.513 -4.579 1.00 94.19 90 PRO A C 1
ATOM 670 O O . PRO A 1 90 ? 7.991 14.590 -4.093 1.00 94.19 90 PRO A O 1
ATOM 673 N N . ASN A 1 91 ? 7.546 12.848 -5.438 1.00 95.56 91 ASN A N 1
ATOM 674 C CA . ASN A 1 91 ? 6.276 13.353 -5.960 1.00 95.56 91 ASN A CA 1
ATOM 675 C C . ASN A 1 91 ? 5.088 12.711 -5.240 1.00 95.56 91 ASN A C 1
ATOM 677 O O . ASN A 1 91 ? 5.203 11.592 -4.743 1.00 95.56 91 ASN A O 1
ATOM 681 N N . ASP A 1 92 ? 3.947 13.402 -5.232 1.00 95.94 92 ASP A N 1
ATOM 682 C CA . ASP A 1 92 ? 2.681 12.830 -4.772 1.00 95.94 92 ASP A CA 1
ATOM 683 C C . ASP A 1 92 ? 2.327 11.580 -5.583 1.00 95.94 92 ASP A C 1
ATOM 685 O O . ASP A 1 92 ? 2.441 11.567 -6.811 1.00 95.94 92 ASP A O 1
ATOM 689 N N . ILE A 1 93 ? 1.850 10.543 -4.895 1.00 96.38 93 ILE A N 1
ATOM 690 C CA . ILE A 1 93 ? 1.477 9.271 -5.515 1.00 96.38 93 ILE A CA 1
ATOM 691 C C . ILE A 1 93 ? -0.018 9.070 -5.357 1.00 96.38 93 ILE A C 1
ATOM 693 O O . ILE A 1 93 ? -0.532 8.912 -4.243 1.00 96.38 93 ILE A O 1
ATOM 697 N N . LYS A 1 94 ? -0.720 9.055 -6.488 1.00 95.81 94 LYS A N 1
ATOM 698 C CA . LYS A 1 94 ? -2.155 8.801 -6.522 1.00 95.81 94 LYS A CA 1
ATOM 699 C C . LYS A 1 94 ? -2.444 7.322 -6.281 1.00 95.81 94 LYS A C 1
ATOM 701 O O . LYS A 1 94 ? -1.861 6.425 -6.882 1.00 95.81 94 LYS A O 1
ATOM 706 N N . THR A 1 95 ? -3.386 7.046 -5.399 1.00 95.50 95 THR A N 1
ATOM 707 C CA . THR A 1 95 ? -3.774 5.676 -5.072 1.00 95.50 95 THR A CA 1
ATOM 708 C C . THR A 1 95 ? -5.207 5.641 -4.558 1.00 95.50 95 THR A C 1
ATOM 710 O O . THR A 1 95 ? -5.924 6.645 -4.569 1.00 95.50 95 THR A O 1
ATOM 713 N N . PHE A 1 96 ? -5.657 4.482 -4.110 1.00 94.31 96 PHE A N 1
ATOM 714 C CA . PHE A 1 96 ? -6.930 4.314 -3.436 1.00 94.31 96 PHE A CA 1
ATOM 715 C C . PHE A 1 96 ? -6.746 3.497 -2.159 1.00 94.31 96 PHE A C 1
ATOM 717 O O . PHE A 1 96 ? -5.806 2.717 -2.025 1.00 94.31 96 PHE A O 1
ATOM 724 N N . GLY A 1 97 ? -7.659 3.684 -1.216 1.00 92.19 97 GLY A N 1
ATOM 725 C CA . GLY A 1 97 ? -7.637 3.017 0.077 1.00 92.19 97 GLY A CA 1
ATOM 726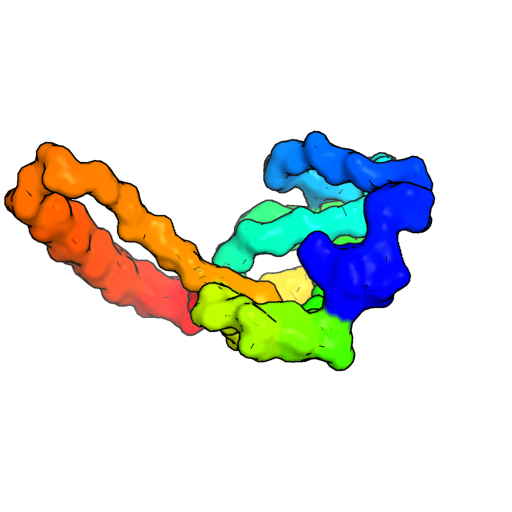 C C . GLY A 1 97 ? -9.036 2.713 0.588 1.00 92.19 97 GLY A C 1
ATOM 727 O O . GLY A 1 97 ? -10.037 2.904 -0.111 1.00 92.19 97 GLY A O 1
ATOM 728 N N . VAL A 1 98 ? -9.089 2.232 1.824 1.00 90.81 98 VAL A N 1
ATOM 729 C CA . VAL A 1 98 ? -10.311 1.908 2.567 1.00 90.81 98 VAL A CA 1
ATOM 730 C C . VAL A 1 98 ? -10.258 2.581 3.930 1.00 90.81 98 VAL A C 1
ATOM 732 O O . VAL A 1 98 ? -9.185 2.777 4.481 1.00 90.81 98 VAL A O 1
ATOM 735 N N . GLY A 1 99 ? -11.415 2.881 4.517 1.00 87.00 99 GLY A N 1
ATOM 736 C CA . GLY A 1 99 ? -11.454 3.386 5.887 1.00 87.00 99 GLY A CA 1
ATOM 737 C C . GLY A 1 99 ? -11.171 2.278 6.904 1.00 87.00 99 GLY A C 1
ATOM 738 O O . GLY A 1 99 ? -11.929 1.307 6.989 1.00 87.00 99 GLY A O 1
ATOM 739 N N . ALA A 1 100 ? -10.129 2.439 7.722 1.00 85.81 100 ALA A N 1
ATOM 740 C CA . ALA A 1 100 ? -9.923 1.568 8.875 1.00 85.81 100 ALA A CA 1
ATOM 741 C C . ALA A 1 100 ? -11.109 1.705 9.845 1.00 85.81 100 ALA A C 1
ATOM 743 O O . ALA A 1 100 ? -11.430 2.800 10.307 1.00 85.81 100 ALA A O 1
ATOM 744 N N . THR A 1 101 ? -11.771 0.587 10.142 1.00 87.00 101 THR A N 1
ATOM 745 C CA . THR A 1 101 ? -12.984 0.566 10.967 1.00 87.00 101 THR A CA 1
ATOM 746 C C . THR A 1 101 ? -12.734 -0.244 12.231 1.00 87.00 101 THR A C 1
ATOM 748 O O . THR A 1 101 ? -12.317 -1.398 12.166 1.00 87.00 101 THR A O 1
ATOM 751 N N . PHE A 1 102 ? -13.010 0.355 13.388 1.00 86.81 102 PHE A N 1
ATOM 752 C CA . PHE A 1 102 ? -12.993 -0.342 14.669 1.00 86.81 102 PHE A CA 1
ATOM 753 C C . PHE A 1 102 ? -14.385 -0.915 14.955 1.00 86.81 102 PHE A C 1
ATOM 755 O O . PHE A 1 102 ? -15.365 -0.172 14.981 1.00 86.81 102 PHE A O 1
ATOM 762 N N . VAL A 1 103 ? -14.481 -2.234 15.143 1.00 92.38 103 VAL A N 1
ATOM 763 C CA . VAL A 1 103 ? -15.754 -2.952 15.325 1.00 92.38 103 VAL A CA 1
ATOM 764 C C . VAL A 1 103 ? -15.749 -3.781 16.608 1.00 92.38 103 VAL A C 1
ATOM 766 O O . VAL A 1 103 ? -14.699 -4.216 17.076 1.00 92.38 103 VAL A O 1
ATOM 769 N N . THR A 1 104 ? -16.931 -4.020 17.179 1.00 93.81 104 THR A N 1
ATOM 770 C CA . THR A 1 104 ? -17.120 -4.862 18.370 1.00 93.81 104 THR A CA 1
ATOM 771 C C . THR A 1 104 ? -18.400 -5.695 18.260 1.00 93.81 104 THR A C 1
ATOM 773 O O . THR A 1 104 ? -19.234 -5.462 17.387 1.00 93.81 104 THR A O 1
ATOM 776 N N . SER A 1 105 ? -18.553 -6.689 19.136 1.00 95.38 105 SER A N 1
ATOM 777 C CA . SER A 1 105 ? -19.769 -7.503 19.225 1.00 95.38 105 SER A CA 1
ATOM 778 C C . SER A 1 105 ? -20.938 -6.689 19.786 1.00 95.38 105 SER A C 1
ATOM 780 O O . SER A 1 105 ? -20.760 -5.910 20.717 1.00 95.38 105 SER A O 1
ATOM 782 N N . THR A 1 106 ? -22.156 -6.964 19.316 1.00 95.12 106 THR A N 1
ATOM 783 C CA . THR A 1 106 ? -23.402 -6.432 19.904 1.00 95.12 106 THR A CA 1
ATOM 784 C C . THR A 1 106 ? -23.648 -6.893 21.344 1.00 95.12 106 THR A C 1
ATOM 786 O O . THR A 1 106 ? -24.530 -6.369 22.012 1.00 95.12 106 THR A O 1
ATOM 789 N N . ARG A 1 107 ? -22.876 -7.869 21.842 1.00 96.50 107 ARG A N 1
ATOM 790 C CA . ARG A 1 107 ? -22.915 -8.323 23.242 1.00 96.50 107 ARG A CA 1
ATOM 791 C C . ARG A 1 107 ? -22.071 -7.459 24.184 1.00 96.50 107 ARG A C 1
ATOM 793 O O . ARG A 1 107 ? -22.118 -7.670 25.392 1.00 96.50 107 ARG A O 1
ATOM 800 N N . THR A 1 108 ? -21.249 -6.558 23.651 1.00 96.50 108 THR A N 1
ATOM 801 C CA . THR A 1 108 ? -20.454 -5.630 24.460 1.00 96.50 108 THR A CA 1
ATOM 802 C C . THR A 1 108 ? -21.387 -4.594 25.081 1.00 96.50 108 THR A C 1
ATOM 804 O O . THR A 1 108 ? -22.235 -4.045 24.383 1.00 96.50 108 THR A O 1
ATOM 807 N N . SER A 1 109 ? -21.256 -4.325 26.383 1.00 96.75 109 SER A N 1
ATOM 808 C CA . SER A 1 109 ? -22.138 -3.371 27.059 1.00 96.75 109 SER A CA 1
ATOM 809 C C . SER A 1 109 ? -21.942 -1.946 26.539 1.00 96.75 109 SER A C 1
ATOM 811 O O . SER A 1 109 ? -20.827 -1.537 26.205 1.00 96.75 109 SER A O 1
ATOM 813 N N . GLU A 1 110 ? -23.029 -1.175 26.519 1.00 95.44 110 GLU A N 1
ATOM 814 C CA . GLU A 1 110 ? -23.023 0.225 26.078 1.00 95.44 110 GLU A CA 1
ATOM 815 C C . GLU A 1 110 ? -22.011 1.073 26.858 1.00 95.44 110 GLU A C 1
ATOM 817 O O . GLU A 1 110 ? -21.299 1.875 26.261 1.00 95.44 110 GLU A O 1
ATOM 822 N N . GLU A 1 111 ? -21.872 0.836 28.166 1.00 95.69 111 GLU A N 1
ATOM 823 C CA . GLU A 1 111 ? -20.895 1.533 29.010 1.00 95.69 111 GLU A CA 1
ATOM 824 C C . GLU A 1 111 ? -19.452 1.279 28.547 1.00 95.69 111 GLU A C 1
ATOM 826 O O . GLU A 1 111 ? -18.663 2.214 28.415 1.00 95.69 111 GLU A O 1
ATOM 831 N N . VAL A 1 112 ? -19.095 0.028 28.231 1.00 94.94 112 VAL A N 1
ATOM 832 C CA . VAL A 1 112 ? -17.750 -0.299 27.729 1.00 94.94 112 VAL A CA 1
ATOM 833 C C . VAL A 1 112 ? -17.515 0.363 26.373 1.00 94.94 112 VAL A C 1
ATOM 835 O O . VAL A 1 112 ? -16.454 0.948 26.154 1.00 94.94 112 VAL A O 1
ATOM 838 N N . ILE A 1 113 ? -18.507 0.322 25.479 1.00 93.75 113 ILE A N 1
ATOM 839 C CA . ILE A 1 113 ? -18.437 0.994 24.173 1.00 93.75 113 ILE A CA 1
ATOM 840 C C . ILE A 1 113 ? -18.202 2.495 24.369 1.00 93.75 113 ILE A C 1
ATOM 842 O O . ILE A 1 113 ? -17.290 3.061 23.763 1.00 93.75 113 ILE A O 1
ATOM 846 N N . TYR A 1 114 ? -18.972 3.131 25.251 1.00 93.12 114 TYR A N 1
ATOM 847 C CA . TYR A 1 114 ? -18.869 4.556 25.531 1.00 93.12 114 TYR A CA 1
ATOM 848 C C . TYR A 1 114 ? -17.483 4.941 26.058 1.00 93.12 114 TYR A C 1
ATOM 850 O O . TYR A 1 114 ? -16.860 5.864 25.527 1.00 93.12 114 TYR A O 1
ATOM 858 N N . GLN A 1 115 ? -16.954 4.214 27.046 1.00 94.50 115 GLN A N 1
ATOM 859 C CA . GLN A 1 115 ? -15.635 4.514 27.611 1.00 94.50 115 GLN A CA 1
ATOM 860 C C . GLN A 1 115 ? -14.512 4.338 26.583 1.00 94.50 115 GLN A C 1
ATOM 862 O O . GLN A 1 115 ? -13.601 5.170 26.521 1.00 94.50 115 GLN A O 1
ATOM 867 N N . VAL A 1 116 ? -14.588 3.313 25.727 1.00 91.88 116 VAL A N 1
ATOM 868 C CA . VAL A 1 116 ? -13.614 3.107 24.643 1.00 91.88 116 VAL A CA 1
ATOM 869 C C . VAL A 1 116 ? -13.673 4.251 23.628 1.00 91.88 116 VAL A C 1
ATOM 871 O O . VAL A 1 116 ? -12.631 4.814 23.284 1.00 91.88 116 VAL A O 1
ATOM 874 N N . VAL A 1 117 ? -14.865 4.653 23.178 1.00 90.94 117 VAL A N 1
ATOM 875 C CA . VAL A 1 117 ? -15.033 5.756 22.210 1.00 90.94 117 VAL A CA 1
ATOM 876 C C . VAL A 1 117 ? -14.580 7.093 22.802 1.00 90.94 117 VAL A C 1
ATOM 878 O O . VAL A 1 117 ? -13.855 7.846 22.149 1.00 90.94 117 VAL A O 1
ATOM 881 N N . LYS A 1 118 ? -14.937 7.386 24.055 1.00 88.75 118 LYS A N 1
ATOM 882 C CA . LYS A 1 118 ? -14.531 8.613 24.753 1.00 88.75 118 LYS A CA 1
ATOM 883 C C . LYS A 1 118 ? -13.012 8.707 24.900 1.00 88.75 118 LYS A C 1
ATOM 885 O O . LYS A 1 118 ? -12.412 9.743 24.597 1.00 88.75 118 LYS A O 1
ATOM 890 N N . THR A 1 119 ? -12.388 7.616 25.338 1.00 85.50 119 THR A N 1
ATOM 891 C CA . THR A 1 119 ? -10.939 7.564 25.564 1.00 85.50 119 THR A CA 1
ATOM 892 C C . THR A 1 119 ? -10.184 7.655 24.242 1.00 85.50 119 THR A C 1
ATOM 894 O O . THR A 1 119 ? -9.290 8.487 24.102 1.00 85.50 119 THR A O 1
ATOM 897 N N . SER A 1 120 ? -10.585 6.873 23.234 1.00 77.81 120 SER A N 1
ATOM 898 C CA . SER A 1 120 ? -9.962 6.910 21.904 1.00 77.81 120 SER A CA 1
ATOM 899 C C . SER A 1 120 ? -10.093 8.276 21.233 1.00 77.81 120 SER A C 1
ATOM 901 O O . SER A 1 120 ? -9.101 8.770 20.709 1.00 77.81 120 SER A O 1
ATOM 903 N N . SER A 1 121 ? -11.253 8.935 21.305 1.00 71.62 121 SER A N 1
ATOM 904 C CA . SER A 1 121 ? -11.456 10.279 20.736 1.00 71.62 121 SER A CA 1
ATOM 905 C C . SER A 1 121 ? -10.548 11.332 21.381 1.00 71.62 121 SER A C 1
ATOM 907 O O . SER A 1 121 ? -9.995 12.196 20.693 1.00 71.62 121 SER A O 1
ATOM 909 N N . THR A 1 122 ? -10.338 11.228 22.695 1.00 65.88 122 THR A N 1
ATOM 910 C CA . THR A 1 122 ? -9.422 12.109 23.436 1.00 65.88 122 THR A CA 1
ATOM 911 C C . THR A 1 122 ? -7.975 11.885 22.987 1.00 65.88 122 THR A C 1
ATOM 913 O O . THR A 1 122 ? -7.270 12.834 22.646 1.00 65.88 122 THR A O 1
ATOM 916 N N . THR A 1 123 ? -7.546 10.624 22.889 1.00 69.69 123 THR A N 1
ATOM 917 C CA . THR A 1 123 ? -6.200 10.261 22.420 1.00 69.69 123 THR A CA 1
ATOM 918 C C . THR A 1 123 ? -5.967 10.637 20.952 1.00 69.69 123 THR A C 1
ATOM 920 O O . THR A 1 123 ? -4.905 11.156 20.611 1.00 69.69 123 THR A O 1
ATOM 923 N N . LEU A 1 124 ? -6.957 10.431 20.079 1.00 60.31 124 LEU A N 1
ATOM 924 C CA . LEU A 1 124 ? -6.890 10.764 18.652 1.00 60.31 124 LEU A CA 1
ATOM 925 C C . LEU A 1 124 ? -6.725 12.266 18.422 1.00 60.31 124 LEU A C 1
ATOM 927 O O . LEU A 1 124 ? -5.934 12.666 17.570 1.00 60.31 124 LEU A O 1
ATOM 931 N N . THR A 1 125 ? -7.429 13.096 19.195 1.00 63.25 125 THR A N 1
ATOM 932 C CA . THR A 1 125 ? -7.271 14.557 19.136 1.00 63.25 125 THR A CA 1
ATOM 933 C C . THR A 1 125 ? -5.828 14.965 19.442 1.00 63.25 125 THR A C 1
ATOM 935 O O . THR A 1 125 ? -5.246 15.771 18.719 1.00 63.25 125 THR A O 1
ATOM 938 N N . ASN A 1 126 ? -5.207 14.340 20.445 1.00 62.00 126 ASN A N 1
ATOM 939 C CA . ASN A 1 126 ? -3.809 14.603 20.786 1.00 62.00 126 ASN A CA 1
ATOM 940 C C . ASN A 1 126 ? -2.838 14.108 19.699 1.00 62.00 126 ASN A C 1
ATOM 942 O O . ASN A 1 126 ? -1.879 14.800 19.373 1.00 62.00 126 ASN A O 1
ATOM 946 N N . SER A 1 127 ? -3.102 12.943 19.097 1.00 59.19 127 SER A N 1
ATOM 947 C CA . SER A 1 127 ? -2.244 12.357 18.057 1.00 59.19 127 SER A CA 1
ATOM 948 C C . SER A 1 127 ? -2.276 13.126 16.730 1.00 59.19 127 SER A C 1
ATOM 950 O O . SER A 1 127 ? -1.224 13.306 16.115 1.00 59.19 127 SER A O 1
ATOM 952 N N . LYS A 1 128 ? -3.439 13.638 16.299 1.00 59.34 128 LYS A N 1
ATOM 953 C CA . LYS A 1 128 ? -3.551 14.451 15.071 1.00 59.34 128 LYS A CA 1
ATOM 954 C C . LYS A 1 128 ? -2.707 15.725 15.124 1.00 59.34 128 LYS A C 1
ATOM 956 O O . LYS A 1 128 ? -2.162 16.126 14.102 1.00 59.34 128 LYS A O 1
ATOM 961 N N . ASN A 1 129 ? -2.540 16.311 16.310 1.00 57.97 129 ASN A N 1
ATOM 962 C CA . ASN A 1 129 ? -1.649 17.457 16.503 1.00 57.97 129 ASN A CA 1
ATOM 963 C C . ASN A 1 129 ? -0.165 17.094 16.329 1.00 57.97 129 ASN A C 1
ATOM 965 O O . ASN A 1 129 ? 0.640 17.965 16.017 1.00 57.97 129 ASN A O 1
ATOM 969 N N . SER A 1 130 ? 0.208 15.826 16.520 1.00 50.28 130 SER A N 1
ATOM 970 C CA . SER A 1 130 ? 1.587 15.346 16.368 1.00 50.28 130 SER A CA 1
ATOM 971 C C . SER A 1 130 ? 1.884 14.766 14.979 1.00 50.28 130 SER A C 1
ATOM 973 O O . SER A 1 130 ? 3.046 14.738 14.583 1.00 50.28 130 SER A O 1
ATOM 975 N N . ILE A 1 131 ? 0.869 14.292 14.239 1.00 54.19 131 ILE A N 1
ATOM 976 C CA . ILE A 1 131 ? 1.018 13.664 12.911 1.00 54.19 131 ILE A CA 1
ATOM 977 C C . ILE A 1 131 ? -0.077 14.183 11.949 1.00 54.19 131 ILE A C 1
ATOM 979 O O . ILE A 1 131 ? -1.073 13.495 11.695 1.00 54.19 131 ILE A O 1
ATOM 983 N N . PRO A 1 132 ? 0.088 15.397 11.392 1.00 51.09 132 PRO A N 1
ATOM 984 C CA . PRO A 1 132 ? -0.955 16.072 10.611 1.00 51.09 132 PRO A CA 1
ATOM 985 C C . PRO A 1 132 ? -1.211 15.467 9.217 1.00 51.09 132 PRO A C 1
ATOM 987 O O . PRO A 1 132 ? -2.228 15.776 8.604 1.00 51.09 132 PRO A O 1
ATOM 990 N N . HIS A 1 133 ? -0.335 14.586 8.721 1.00 53.00 133 HIS A N 1
ATOM 991 C CA . HIS A 1 133 ? -0.430 13.973 7.385 1.00 53.00 133 HIS A CA 1
ATOM 992 C C . HIS A 1 133 ? -0.899 12.514 7.411 1.00 53.00 133 HIS A C 1
ATOM 994 O O . HIS A 1 133 ? -0.548 11.740 6.522 1.00 53.00 133 HIS A O 1
ATOM 1000 N N . SER A 1 134 ? -1.647 12.116 8.445 1.00 53.28 134 SER A N 1
ATOM 1001 C CA . SER A 1 134 ? -2.182 10.757 8.503 1.00 53.28 134 SER A CA 1
ATOM 1002 C C . SER A 1 134 ? -3.216 10.535 7.395 1.00 53.28 134 SER A C 1
ATOM 1004 O O . SER A 1 134 ? -4.273 11.163 7.375 1.00 53.28 134 SER A O 1
ATOM 1006 N N . VAL A 1 135 ? -2.894 9.643 6.462 1.00 56.50 135 VAL A N 1
ATOM 1007 C CA . VAL A 1 135 ? -3.806 9.161 5.421 1.00 56.50 135 VAL A CA 1
ATOM 1008 C C . VAL A 1 135 ? -4.162 7.739 5.814 1.00 56.50 135 VAL A C 1
ATOM 1010 O O . VAL A 1 135 ? -3.276 6.893 5.854 1.00 56.50 135 VAL A O 1
ATOM 1013 N N . ILE A 1 136 ? -5.417 7.497 6.188 1.00 46.16 136 ILE A N 1
ATOM 1014 C CA . ILE A 1 136 ? -5.927 6.175 6.584 1.00 46.16 136 ILE A CA 1
ATOM 1015 C C . ILE A 1 136 ? -6.702 5.586 5.413 1.00 46.16 136 ILE A C 1
ATOM 1017 O O . ILE A 1 136 ? -7.560 6.323 4.873 1.00 46.16 136 ILE A O 1
#